Protein AF-A0A5J6ECZ6-F1 (afdb_monomer_lite)

Organism: Betula lenta (NCBI:txid216994)

pLDDT: mean 96.4, std 4.29, range [65.25, 98.81]

Radius of gyration: 16.37 Å; chains: 1; bounding box: 34×27×40 Å

Sequence (93 aa):
EPTTSMFFGPKFLSCKLYQLSPIEDLELAKTLIRPSSLFRENLSKAKNFSNEGYGSVQRAYVVCDEDLGIPLEFQRWMIENGGVKDVMEIKGA

Foldseek 3Di:
DDFDKDWQDLCCCCPAPCVLPDVVVSVVCVVPTDIDGPRCVVVVPDDDDDCVGPVVDAAEEEAECPGRNCHRVNSVVCCVPVVHDHYHYDYPD

Structure (mmCIF, N/CA/C/O backbone):
data_AF-A0A5J6ECZ6-F1
#
_entry.id   AF-A0A5J6ECZ6-F1
#
loop_
_atom_site.group_PDB
_atom_site.id
_atom_site.type_symbol
_atom_site.label_atom_id
_atom_site.label_alt_id
_atom_site.label_comp_id
_atom_site.label_asym_id
_atom_site.label_entity_id
_atom_site.label_seq_id
_atom_site.pdbx_PDB_ins_code
_atom_site.Cartn_x
_atom_site.Cartn_y
_atom_site.Cartn_z
_atom_site.occupancy
_atom_site.B_iso_or_equiv
_atom_site.auth_seq_id
_atom_site.auth_comp_id
_atom_site.auth_asym_id
_atom_site.auth_atom_id
_atom_site.pdbx_PDB_model_num
ATOM 1 N N . GLU A 1 1 ? 10.693 15.156 18.791 1.00 65.25 1 GLU A N 1
ATOM 2 C CA . GLU A 1 1 ? 11.334 13.933 18.269 1.00 65.25 1 GLU A CA 1
ATOM 3 C C . GLU A 1 1 ? 11.544 14.109 16.777 1.00 65.25 1 GLU A C 1
ATOM 5 O O . GLU A 1 1 ? 10.603 14.569 16.133 1.00 65.25 1 GLU A O 1
ATOM 10 N N . PRO A 1 2 ? 12.741 13.835 16.241 1.00 79.25 2 PRO A N 1
ATOM 11 C CA . PRO A 1 2 ? 12.965 13.843 14.802 1.00 79.25 2 PRO A CA 1
ATOM 12 C C . PRO A 1 2 ? 12.166 12.714 14.136 1.00 79.25 2 PRO A C 1
ATOM 14 O O . PRO A 1 2 ? 12.086 11.605 14.658 1.00 79.25 2 PRO A O 1
ATOM 17 N N . THR A 1 3 ? 11.555 13.010 12.992 1.00 87.88 3 THR A N 1
ATOM 18 C CA . THR A 1 3 ? 10.783 12.043 12.205 1.00 87.88 3 THR A CA 1
ATOM 19 C C . THR A 1 3 ? 11.723 11.212 11.332 1.00 87.88 3 THR A C 1
ATOM 21 O O . THR A 1 3 ? 12.520 11.771 10.576 1.00 87.88 3 THR A O 1
ATOM 24 N N . THR A 1 4 ? 11.611 9.883 11.390 1.00 93.50 4 THR A N 1
ATOM 25 C CA . THR A 1 4 ? 12.398 8.991 10.524 1.00 93.50 4 THR A CA 1
ATOM 26 C C . THR A 1 4 ? 11.950 9.130 9.066 1.00 93.50 4 THR A C 1
ATOM 28 O O . THR A 1 4 ? 10.808 8.809 8.733 1.00 93.50 4 THR A O 1
ATOM 31 N N . SER A 1 5 ? 12.838 9.604 8.187 1.00 95.25 5 SER A N 1
ATOM 32 C CA . SER A 1 5 ? 12.576 9.727 6.745 1.00 95.25 5 SER A CA 1
ATOM 33 C C . SER A 1 5 ? 12.685 8.373 6.030 1.00 95.25 5 SER A C 1
ATOM 35 O O . SER A 1 5 ? 13.490 7.521 6.401 1.00 95.25 5 SER A O 1
ATOM 37 N N . MET A 1 6 ? 11.884 8.187 4.985 1.00 95.38 6 MET A N 1
ATOM 38 C CA . MET A 1 6 ? 11.837 7.016 4.115 1.00 95.38 6 MET A CA 1
ATOM 39 C C . MET A 1 6 ? 11.782 7.468 2.654 1.00 95.38 6 MET A C 1
ATOM 41 O O . MET A 1 6 ? 11.081 8.416 2.307 1.00 95.38 6 MET A O 1
ATOM 45 N N . PHE A 1 7 ? 12.488 6.763 1.777 1.00 97.75 7 PHE A N 1
ATOM 46 C CA . PHE A 1 7 ? 12.438 6.989 0.337 1.00 97.75 7 PHE A CA 1
ATOM 47 C C . PHE A 1 7 ? 12.520 5.647 -0.389 1.00 97.75 7 PHE A C 1
ATOM 49 O O . PHE A 1 7 ? 13.428 4.860 -0.111 1.00 97.75 7 PHE A O 1
ATOM 56 N N . PHE A 1 8 ? 11.587 5.362 -1.302 1.00 98.12 8 PHE A N 1
ATOM 57 C CA . PHE A 1 8 ? 11.661 4.128 -2.084 1.00 98.12 8 PHE A CA 1
ATOM 58 C C . PHE A 1 8 ? 12.700 4.272 -3.193 1.00 98.12 8 PHE A C 1
ATOM 60 O O . PHE A 1 8 ? 12.603 5.139 -4.059 1.00 98.12 8 PHE A O 1
ATOM 67 N N . GLY A 1 9 ? 13.709 3.402 -3.167 1.00 97.56 9 GLY A N 1
ATOM 68 C CA . GLY A 1 9 ? 14.723 3.349 -4.214 1.00 97.56 9 GLY A CA 1
ATOM 69 C C . GLY A 1 9 ? 14.191 2.736 -5.517 1.00 97.56 9 GLY A C 1
ATOM 70 O O . GLY A 1 9 ? 13.221 1.975 -5.496 1.00 97.56 9 GLY A O 1
ATOM 71 N N . PRO A 1 10 ? 14.873 2.964 -6.653 1.00 97.19 10 PRO A N 1
ATOM 72 C CA . PRO A 1 10 ? 14.421 2.499 -7.967 1.00 97.19 10 PRO A CA 1
ATOM 73 C C . PRO A 1 10 ? 14.271 0.974 -8.060 1.00 97.19 10 PRO A C 1
ATOM 75 O O . PRO A 1 10 ? 13.344 0.497 -8.703 1.00 97.19 10 PRO A O 1
ATOM 78 N N . LYS A 1 11 ? 15.133 0.203 -7.378 1.00 98.00 11 LYS A N 1
ATOM 79 C CA . LYS A 1 11 ? 15.016 -1.266 -7.309 1.00 98.00 11 LYS A CA 1
ATOM 80 C C . LYS A 1 11 ? 13.794 -1.723 -6.516 1.00 98.00 11 LYS A C 1
ATOM 82 O O . LYS A 1 11 ? 13.200 -2.744 -6.835 1.00 98.00 11 LYS A O 1
ATOM 87 N N . PHE A 1 12 ? 13.438 -0.987 -5.463 1.00 98.38 12 PHE A N 1
ATOM 88 C CA . PHE A 1 12 ? 12.243 -1.300 -4.689 1.00 98.38 12 PHE A CA 1
ATOM 89 C C . PHE A 1 12 ? 10.998 -1.030 -5.534 1.00 98.38 12 PHE A C 1
ATOM 91 O O . PHE A 1 12 ? 10.152 -1.906 -5.646 1.00 98.38 12 PHE A O 1
ATOM 98 N N . L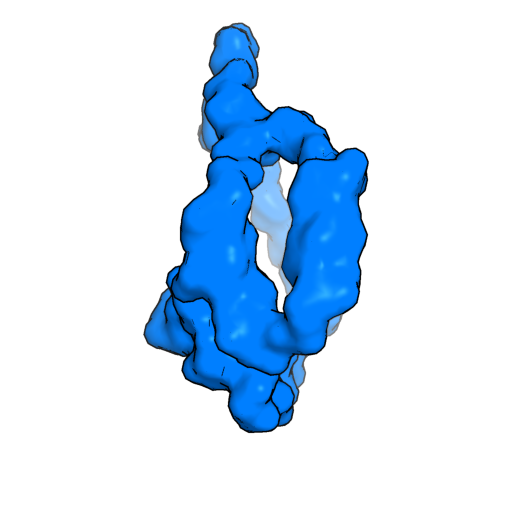EU A 1 13 ? 10.943 0.119 -6.217 1.00 98.44 13 LEU A N 1
ATOM 99 C CA . LEU A 1 13 ? 9.863 0.425 -7.157 1.00 98.44 13 LEU A CA 1
ATOM 100 C C . LEU A 1 13 ? 9.704 -0.679 -8.210 1.00 98.44 13 LEU A C 1
ATOM 102 O O . LEU A 1 13 ? 8.620 -1.235 -8.332 1.00 98.44 13 LEU A O 1
ATOM 106 N N . SER A 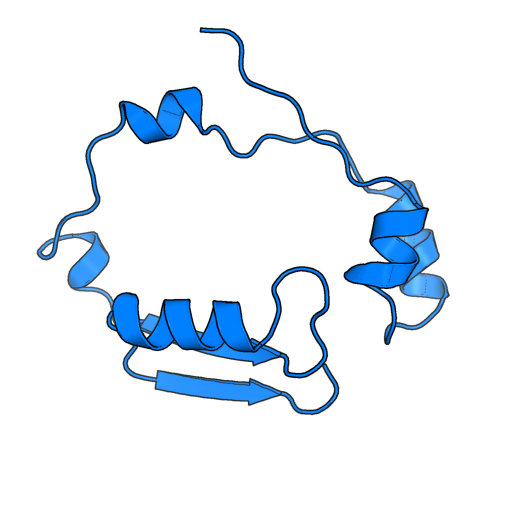1 14 ? 10.784 -1.063 -8.899 1.00 98.19 14 SER A N 1
ATOM 107 C CA . SER A 1 14 ? 10.708 -2.047 -9.986 1.00 98.19 14 SER A CA 1
ATOM 108 C C . SER A 1 14 ? 10.366 -3.466 -9.531 1.00 98.19 14 SER A C 1
ATOM 110 O O . SER A 1 14 ? 9.708 -4.193 -10.258 1.00 98.19 14 SER A O 1
ATOM 112 N N . CYS A 1 15 ? 10.860 -3.897 -8.367 1.00 98.19 15 CYS A N 1
ATOM 113 C CA . CYS A 1 15 ? 10.748 -5.295 -7.940 1.00 98.19 15 CYS A CA 1
ATOM 114 C C . CYS A 1 15 ? 9.627 -5.548 -6.928 1.00 98.19 15 CYS A C 1
ATOM 116 O O . CYS A 1 15 ? 9.400 -6.710 -6.590 1.00 98.19 15 CYS A O 1
ATOM 118 N N . LYS A 1 16 ? 9.021 -4.494 -6.365 1.00 98.38 16 LYS A N 1
ATOM 119 C CA . LYS A 1 16 ? 8.043 -4.616 -5.274 1.00 98.38 16 LYS A CA 1
ATOM 120 C C . LYS A 1 16 ? 6.740 -3.856 -5.484 1.00 98.38 16 LYS A C 1
ATOM 122 O O . LYS A 1 16 ? 5.763 -4.249 -4.865 1.00 98.38 16 LYS A O 1
ATOM 127 N N . LEU A 1 17 ? 6.736 -2.781 -6.275 1.00 98.50 17 LEU A N 1
ATOM 128 C CA . LEU A 1 17 ? 5.548 -1.937 -6.454 1.00 98.50 17 LEU A CA 1
ATOM 129 C C . LEU A 1 17 ? 5.034 -1.903 -7.901 1.00 98.50 17 LEU A C 1
ATOM 131 O O . LEU A 1 17 ? 3.835 -1.796 -8.106 1.00 98.50 17 LEU A O 1
ATOM 135 N N . TYR A 1 18 ? 5.930 -1.970 -8.889 1.00 98.56 18 TYR A N 1
ATOM 136 C CA . TYR A 1 18 ? 5.617 -1.856 -10.321 1.00 98.56 18 TYR A CA 1
ATOM 137 C C . TYR A 1 18 ? 6.040 -3.106 -11.112 1.00 98.56 18 TYR A C 1
ATOM 139 O O . TYR A 1 18 ? 6.241 -3.038 -12.320 1.00 98.56 18 TYR A O 1
ATOM 147 N N . GLN A 1 19 ? 6.220 -4.255 -10.452 1.00 98.50 19 GLN A N 1
ATOM 148 C CA . GLN A 1 19 ? 6.718 -5.487 -11.082 1.00 98.50 19 GLN A CA 1
ATOM 149 C C . GLN A 1 19 ? 5.789 -6.043 -12.173 1.00 98.50 19 GLN A C 1
ATOM 151 O O . GLN A 1 19 ? 6.266 -6.751 -13.057 1.00 98.50 19 GLN A O 1
ATOM 156 N N . LEU A 1 20 ? 4.491 -5.715 -12.118 1.00 98.50 20 LEU A N 1
ATOM 157 C CA . LEU A 1 20 ? 3.482 -6.088 -13.119 1.00 98.50 20 LEU A CA 1
ATOM 158 C C . LEU A 1 20 ? 2.993 -4.901 -13.966 1.00 98.50 20 LEU A C 1
ATOM 160 O O . LEU A 1 20 ? 2.140 -5.071 -14.836 1.00 98.50 20 LEU A O 1
ATOM 164 N N . SER A 1 21 ? 3.515 -3.696 -13.729 1.00 98.38 21 SER A N 1
ATOM 165 C CA . SER A 1 21 ? 3.109 -2.493 -14.459 1.00 98.38 21 SER A CA 1
ATOM 166 C C . SER A 1 21 ? 3.885 -2.333 -15.775 1.00 98.38 21 SER A C 1
ATOM 168 O O . SER A 1 21 ? 5.007 -2.835 -15.900 1.00 98.38 21 SER A O 1
ATOM 170 N N . PRO A 1 22 ? 3.340 -1.583 -16.751 1.00 98.44 22 PRO A N 1
ATOM 171 C CA . PRO A 1 22 ? 4.102 -1.115 -17.904 1.00 98.44 22 PRO A CA 1
ATOM 172 C C . PRO A 1 22 ? 5.364 -0.345 -17.491 1.00 98.44 22 PRO A C 1
ATOM 174 O O . PRO A 1 22 ? 5.413 0.313 -16.447 1.00 98.44 22 PRO A O 1
ATOM 177 N N . ILE A 1 23 ? 6.395 -0.393 -18.337 1.00 98.38 23 ILE A N 1
ATOM 178 C CA . ILE A 1 23 ? 7.672 0.277 -18.057 1.00 98.38 23 ILE A CA 1
ATOM 179 C C . ILE A 1 23 ? 7.508 1.801 -17.981 1.00 98.38 23 ILE A C 1
ATOM 181 O O . ILE A 1 23 ? 8.194 2.457 -17.201 1.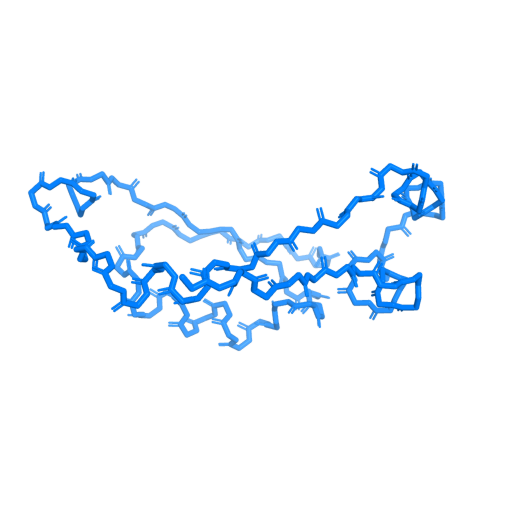00 98.38 23 ILE A O 1
ATOM 185 N N . GLU A 1 24 ? 6.564 2.359 -18.736 1.00 98.69 24 GLU A N 1
ATOM 186 C CA . GLU A 1 24 ? 6.235 3.781 -18.754 1.00 98.69 24 GLU A CA 1
ATOM 187 C C . GLU A 1 24 ? 5.770 4.276 -17.378 1.00 98.69 24 GLU A C 1
ATOM 189 O O . GLU A 1 24 ? 6.196 5.348 -16.943 1.00 98.69 24 GLU A O 1
ATOM 194 N N . ASP A 1 25 ? 4.977 3.477 -16.658 1.00 98.81 25 ASP A N 1
ATOM 195 C CA . ASP A 1 25 ? 4.512 3.814 -15.309 1.00 98.81 25 ASP A CA 1
ATOM 196 C C . ASP A 1 25 ? 5.661 3.764 -14.293 1.00 98.81 25 ASP A C 1
ATOM 198 O O . ASP A 1 25 ? 5.773 4.644 -13.435 1.00 98.81 25 ASP A O 1
ATOM 202 N N . LEU A 1 26 ? 6.573 2.791 -14.416 1.00 98.62 26 LEU A N 1
ATOM 203 C CA . LEU A 1 26 ? 7.775 2.720 -13.578 1.00 98.62 26 LEU A CA 1
ATOM 204 C C . LEU A 1 26 ? 8.703 3.923 -13.814 1.00 98.62 26 LEU A C 1
ATOM 206 O O . LEU A 1 26 ? 9.223 4.500 -12.853 1.00 98.62 26 LEU A O 1
ATOM 210 N N . GLU A 1 27 ? 8.935 4.309 -15.070 1.00 98.56 27 GLU A N 1
ATOM 211 C CA . GLU A 1 27 ? 9.752 5.485 -15.385 1.00 98.56 27 GLU A CA 1
ATOM 212 C C . GLU A 1 27 ? 9.088 6.771 -14.888 1.00 98.56 27 GLU A C 1
ATOM 214 O O . GLU A 1 27 ? 9.749 7.593 -14.249 1.00 98.56 27 GLU A O 1
ATOM 219 N N . LEU A 1 28 ? 7.771 6.911 -15.063 1.00 98.81 28 LEU A N 1
ATOM 220 C CA . LEU A 1 28 ? 7.026 8.036 -14.508 1.00 98.81 28 LEU A CA 1
ATOM 221 C C . LEU A 1 28 ? 7.168 8.095 -12.980 1.00 98.81 28 LEU A C 1
ATOM 223 O O . LEU A 1 28 ? 7.523 9.144 -12.435 1.00 98.81 28 LEU A O 1
ATOM 227 N N . ALA A 1 29 ? 6.993 6.969 -12.284 1.00 98.50 29 ALA A N 1
ATOM 228 C CA . ALA A 1 29 ? 7.129 6.890 -10.832 1.00 98.50 29 ALA A CA 1
ATOM 229 C C . ALA A 1 29 ? 8.520 7.325 -10.343 1.00 98.50 29 ALA A C 1
ATOM 231 O O . ALA A 1 29 ? 8.624 8.066 -9.361 1.00 98.50 29 ALA A O 1
ATOM 232 N N . LYS A 1 30 ? 9.595 6.938 -11.046 1.00 98.12 30 LYS A N 1
ATOM 233 C CA . LYS A 1 30 ? 10.970 7.363 -10.721 1.00 98.12 30 LYS A CA 1
ATOM 234 C C . LYS A 1 30 ? 11.155 8.879 -10.804 1.00 98.12 30 LYS A C 1
ATOM 236 O O . LYS A 1 30 ? 11.937 9.423 -10.028 1.00 98.12 30 LYS A O 1
ATOM 241 N N . THR A 1 31 ? 10.452 9.558 -11.713 1.00 98.25 31 THR A N 1
ATOM 242 C CA . THR A 1 31 ? 10.541 11.025 -11.852 1.00 98.25 31 THR A CA 1
ATOM 243 C C . THR A 1 31 ? 9.731 11.788 -10.804 1.00 98.25 31 THR A C 1
ATOM 245 O O . THR A 1 31 ? 10.060 12.932 -10.494 1.00 98.25 31 THR A O 1
ATOM 248 N N . LEU A 1 32 ? 8.687 11.168 -10.245 1.00 98.31 32 LEU A N 1
ATOM 249 C CA . LEU A 1 32 ? 7.730 11.835 -9.358 1.00 98.31 32 LEU A CA 1
ATOM 250 C C . LEU A 1 32 ? 7.917 11.510 -7.873 1.00 98.31 32 LEU A C 1
ATOM 252 O O . LEU A 1 32 ? 7.419 12.253 -7.022 1.00 98.31 32 LEU A O 1
ATOM 256 N N . ILE A 1 33 ? 8.600 10.414 -7.535 1.00 97.56 33 ILE A N 1
ATOM 257 C CA . ILE A 1 33 ? 8.731 9.983 -6.144 1.00 97.56 33 ILE A CA 1
ATOM 258 C C . ILE A 1 33 ? 9.526 10.981 -5.291 1.00 97.56 33 ILE A C 1
ATOM 260 O O . ILE A 1 33 ? 10.517 11.573 -5.717 1.00 97.56 33 ILE A O 1
ATOM 264 N N . ARG A 1 34 ? 9.094 11.156 -4.039 1.00 98.06 34 ARG A N 1
ATOM 265 C CA . ARG A 1 34 ? 9.682 12.088 -3.070 1.00 98.06 34 ARG A CA 1
ATOM 266 C C . ARG A 1 34 ? 9.867 11.408 -1.710 1.00 98.06 34 ARG A C 1
ATOM 268 O O . ARG A 1 34 ? 9.157 10.445 -1.419 1.00 98.06 34 ARG A O 1
ATOM 275 N N . PRO A 1 35 ? 10.796 11.890 -0.866 1.00 97.62 35 PRO A N 1
ATOM 276 C CA . PRO A 1 35 ? 10.923 11.413 0.510 1.00 97.62 35 PRO A CA 1
ATOM 277 C C . PRO A 1 35 ? 9.620 11.577 1.302 1.00 97.62 35 PRO A C 1
ATOM 279 O O . PRO A 1 35 ? 8.899 12.560 1.128 1.00 97.62 35 PRO A O 1
ATOM 282 N N . SER A 1 36 ? 9.344 10.619 2.182 1.00 96.00 36 SER A N 1
ATOM 283 C CA . SER A 1 36 ? 8.169 10.561 3.056 1.00 96.00 36 SER A CA 1
ATOM 284 C C . SER A 1 36 ? 8.555 10.021 4.443 1.00 96.00 36 SER A C 1
ATOM 286 O O . SER A 1 36 ? 9.733 9.893 4.766 1.00 96.00 36 SER A O 1
ATOM 288 N N . SER A 1 37 ? 7.576 9.719 5.293 1.00 96.38 37 SER A N 1
ATOM 289 C CA . SER A 1 37 ? 7.756 9.030 6.570 1.00 96.38 37 SER A CA 1
ATOM 290 C C . SER A 1 37 ? 6.516 8.209 6.913 1.00 96.38 37 SER A C 1
ATOM 292 O O . SER A 1 37 ? 5.405 8.551 6.519 1.00 96.38 37 SER A O 1
ATOM 294 N N . LEU A 1 38 ? 6.703 7.151 7.703 1.00 95.69 38 LEU A N 1
ATOM 295 C CA . LEU A 1 38 ? 5.601 6.424 8.338 1.00 95.69 38 LEU A CA 1
ATOM 296 C C . LEU A 1 38 ? 5.129 7.077 9.648 1.00 95.69 38 LEU A C 1
ATOM 298 O O . LEU A 1 38 ? 4.207 6.568 10.276 1.00 95.69 38 LEU A O 1
ATOM 302 N N . PHE A 1 39 ? 5.775 8.163 10.094 1.00 95.69 39 PHE A N 1
ATOM 303 C CA . PHE A 1 39 ? 5.420 8.916 11.303 1.00 95.69 39 PHE A CA 1
ATOM 304 C C . PHE A 1 39 ? 5.280 8.049 12.567 1.00 95.69 39 PHE A C 1
ATOM 306 O O . PHE A 1 39 ? 4.464 8.343 13.442 1.00 95.69 39 PHE A O 1
ATOM 313 N N . ARG A 1 40 ? 6.062 6.966 12.687 1.00 94.81 40 ARG A N 1
ATOM 314 C CA . ARG A 1 40 ? 5.919 5.968 13.766 1.00 94.81 40 ARG A CA 1
ATOM 315 C C . ARG A 1 40 ? 6.050 6.599 15.152 1.00 94.81 40 ARG A C 1
ATOM 317 O O . ARG A 1 40 ? 5.292 6.271 16.063 1.00 94.81 40 ARG A O 1
ATOM 324 N N . GLU A 1 41 ? 6.979 7.535 15.306 1.00 93.00 41 GLU A N 1
ATOM 325 C CA . GLU A 1 41 ? 7.240 8.243 16.559 1.00 93.00 41 GLU A CA 1
ATOM 326 C C . GLU A 1 41 ? 6.068 9.151 16.954 1.00 93.00 41 GLU A C 1
ATOM 328 O O . GLU A 1 41 ? 5.767 9.298 18.138 1.00 93.00 41 GLU A O 1
ATOM 333 N N . ASN A 1 42 ? 5.375 9.735 15.972 1.00 94.25 42 ASN A N 1
ATOM 334 C CA . ASN A 1 42 ? 4.186 10.550 16.208 1.00 94.25 42 ASN A CA 1
ATOM 335 C C . ASN A 1 42 ? 2.957 9.676 16.489 1.00 94.25 42 ASN A C 1
ATOM 337 O O . ASN A 1 42 ? 2.245 9.921 17.460 1.00 94.25 42 ASN A O 1
ATOM 341 N N . LEU A 1 43 ? 2.733 8.639 15.677 1.00 95.50 43 LEU A N 1
ATOM 342 C CA . LEU A 1 43 ? 1.574 7.750 15.788 1.00 95.50 43 LEU A CA 1
ATOM 343 C C . LEU A 1 43 ? 1.594 6.928 17.080 1.00 95.50 43 LEU A C 1
ATOM 345 O O . LEU A 1 43 ? 0.547 6.750 17.687 1.00 95.50 43 LEU A O 1
ATOM 349 N N . SER A 1 44 ? 2.771 6.519 17.568 1.00 95.00 44 SER A N 1
ATOM 350 C CA . SER A 1 44 ? 2.907 5.831 18.866 1.00 95.00 44 SER A CA 1
ATOM 351 C C . SER A 1 44 ? 2.429 6.651 20.073 1.00 95.00 44 SER A C 1
ATOM 353 O O . SER A 1 44 ? 2.140 6.081 21.122 1.00 95.00 44 SER A O 1
ATOM 355 N N . LYS A 1 45 ? 2.344 7.982 19.938 1.00 95.81 45 LYS A N 1
ATOM 356 C CA . LYS A 1 45 ? 1.880 8.911 20.982 1.00 95.81 45 LYS A CA 1
ATOM 357 C C . LYS A 1 45 ? 0.480 9.459 20.697 1.00 95.81 45 LYS A C 1
ATOM 359 O O . LYS A 1 45 ? -0.097 10.138 21.547 1.00 95.81 45 LYS A O 1
ATOM 364 N N . ALA A 1 46 ? -0.047 9.222 19.498 1.00 96.88 46 ALA A N 1
ATOM 365 C CA . ALA A 1 46 ? -1.367 9.678 19.106 1.00 96.88 46 ALA A CA 1
ATOM 366 C C . ALA A 1 46 ? -2.447 8.849 19.813 1.00 96.88 46 ALA A C 1
ATOM 368 O O . ALA A 1 46 ? -2.243 7.690 20.172 1.00 96.88 46 ALA A O 1
ATOM 369 N N . LYS A 1 47 ? -3.625 9.446 20.010 1.00 97.56 47 LYS A N 1
ATOM 370 C CA . LYS A 1 47 ? -4.786 8.688 20.481 1.00 97.56 47 LYS A CA 1
ATOM 371 C C . LYS A 1 47 ? -5.217 7.715 19.387 1.00 97.56 47 LYS A C 1
ATOM 373 O O . LYS A 1 47 ? -5.303 8.104 18.223 1.00 97.56 47 LYS A O 1
ATOM 378 N N . ASN A 1 48 ? -5.531 6.486 19.783 1.00 96.88 48 ASN A N 1
ATOM 379 C CA . ASN A 1 48 ? -6.128 5.511 18.879 1.00 96.88 48 ASN A CA 1
ATOM 380 C C . ASN A 1 48 ? -7.486 6.005 18.371 1.00 96.88 48 ASN A C 1
ATOM 382 O O . ASN A 1 48 ? -8.175 6.790 19.029 1.00 96.88 48 ASN A O 1
ATOM 386 N N . PHE A 1 49 ? -7.876 5.503 17.204 1.00 96.44 49 PHE A N 1
ATOM 387 C CA . PHE A 1 49 ? -9.211 5.722 16.672 1.00 96.44 49 PHE A CA 1
ATOM 388 C C . PHE A 1 49 ? -10.283 5.079 17.568 1.00 96.44 49 PHE A C 1
ATOM 390 O O . PHE A 1 49 ? -10.021 4.084 18.244 1.00 96.44 49 PHE A O 1
ATOM 397 N N . SER A 1 50 ? -11.489 5.652 17.574 1.00 96.88 50 SER A N 1
ATOM 398 C CA . SER A 1 50 ? -12.624 5.172 18.373 1.00 96.88 50 SER A CA 1
ATOM 399 C C . SER A 1 50 ? -13.669 4.441 17.530 1.00 96.88 50 SER A C 1
ATOM 401 O O . SER A 1 50 ? -13.751 4.628 16.311 1.00 96.88 50 SER A O 1
ATOM 403 N N . ASN A 1 51 ? -14.507 3.643 18.195 1.00 95.38 51 ASN A N 1
ATOM 404 C CA . ASN A 1 51 ? -15.609 2.926 17.554 1.00 95.38 51 ASN A CA 1
ATOM 405 C C . ASN A 1 51 ? -16.748 3.867 17.152 1.00 95.38 51 ASN A C 1
ATOM 407 O O . ASN A 1 51 ? -17.337 3.695 16.091 1.00 95.38 51 ASN A O 1
ATOM 411 N N . GLU A 1 52 ? -17.021 4.888 17.962 1.00 96.94 52 GLU A N 1
ATOM 412 C CA . GLU A 1 52 ? -18.055 5.892 17.697 1.00 96.94 52 GLU A CA 1
ATOM 413 C C . GLU A 1 52 ? -17.644 6.835 16.556 1.00 96.94 52 GLU A C 1
ATOM 415 O O . GLU A 1 52 ? -18.497 7.383 15.868 1.00 96.94 52 GLU A O 1
ATOM 420 N N . GLY A 1 53 ? -16.333 7.021 16.356 1.00 96.88 53 GLY A N 1
ATOM 421 C CA . GLY A 1 53 ? -15.760 7.808 15.268 1.00 96.88 53 GLY A CA 1
ATOM 422 C C . GLY A 1 53 ? -15.443 6.935 14.059 1.00 96.88 53 GLY A C 1
ATOM 423 O O . GLY A 1 53 ? -16.333 6.548 13.307 1.00 96.88 53 GLY A O 1
ATOM 424 N N . TYR A 1 54 ? -14.162 6.611 13.877 1.00 95.44 54 TYR A N 1
ATOM 425 C CA . TYR A 1 54 ? -13.663 5.815 12.748 1.00 95.44 54 TYR A CA 1
ATOM 426 C C . TYR A 1 54 ? -14.412 4.486 12.568 1.00 95.44 54 TYR A C 1
ATOM 428 O O . TYR A 1 54 ? -14.750 4.113 11.446 1.00 95.44 54 TYR A O 1
ATOM 436 N N . GLY A 1 55 ? -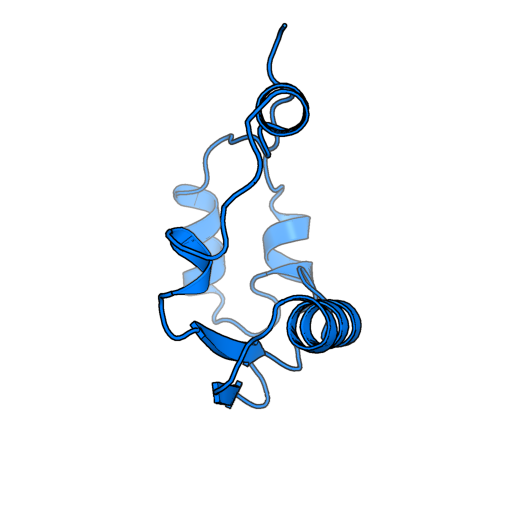14.695 3.779 13.666 1.00 95.62 55 GLY A N 1
ATOM 437 C CA . GLY A 1 55 ? -15.341 2.469 13.617 1.00 95.62 55 GLY A CA 1
ATOM 438 C C . GLY A 1 55 ? -16.781 2.492 13.099 1.00 95.62 55 GLY A C 1
ATOM 439 O O . GLY A 1 55 ? -17.247 1.460 12.616 1.00 95.62 55 GLY A O 1
ATOM 440 N N . SER A 1 56 ? -17.454 3.649 13.143 1.00 95.75 56 SER A N 1
ATOM 441 C CA . SER A 1 56 ? -18.835 3.820 12.677 1.00 95.75 56 SER A CA 1
ATOM 442 C C . SER A 1 56 ? -18.958 3.813 11.151 1.00 95.75 56 SER A C 1
ATOM 444 O O . SER A 1 56 ? -20.031 3.540 10.613 1.00 95.75 56 SER A O 1
ATOM 446 N N . VAL A 1 57 ? -17.856 4.081 10.444 1.00 96.06 57 VAL A N 1
ATOM 447 C CA . VAL A 1 57 ? -17.820 4.141 8.983 1.00 96.06 57 VAL A CA 1
ATOM 448 C C . VAL A 1 57 ? -17.645 2.733 8.414 1.00 96.06 57 VAL A C 1
ATOM 450 O O . VAL A 1 57 ? -16.770 1.975 8.845 1.00 96.06 57 VAL A O 1
ATOM 453 N N . GLN A 1 58 ? -18.473 2.380 7.426 1.00 95.81 58 GLN A N 1
ATOM 454 C CA . GLN A 1 58 ? -18.349 1.122 6.689 1.00 95.81 58 GLN A CA 1
ATOM 455 C C . GLN A 1 58 ? -17.020 1.085 5.930 1.00 95.81 58 GLN A C 1
ATOM 457 O O . GLN A 1 58 ? -16.645 2.047 5.261 1.00 95.81 58 GLN A O 1
ATOM 462 N N . ARG A 1 59 ? -16.301 -0.033 6.054 1.00 95.88 59 ARG A N 1
ATOM 463 C CA . ARG A 1 59 ? -14.979 -0.226 5.456 1.00 95.88 59 ARG A CA 1
ATOM 464 C C . ARG A 1 59 ? -15.032 -1.344 4.432 1.00 95.88 59 ARG A C 1
ATOM 466 O O . ARG A 1 59 ? -15.503 -2.441 4.748 1.00 95.88 59 ARG A O 1
ATOM 473 N N . ALA A 1 60 ? -14.486 -1.043 3.261 1.00 97.12 60 ALA A N 1
ATOM 474 C CA . ALA A 1 60 ? -14.172 -2.011 2.229 1.00 97.12 60 ALA A CA 1
ATOM 475 C C . ALA A 1 60 ? -12.650 -2.175 2.109 1.00 97.12 60 ALA A C 1
ATOM 477 O O . ALA A 1 60 ? -11.904 -1.236 2.395 1.00 97.12 60 ALA A O 1
ATOM 478 N N . TYR A 1 61 ? -12.198 -3.350 1.683 1.00 98.31 61 TYR A N 1
ATOM 479 C CA . TYR A 1 61 ? -10.799 -3.641 1.376 1.00 98.31 61 TYR A CA 1
ATOM 480 C C . TYR A 1 61 ? -10.714 -4.262 -0.017 1.00 98.31 61 TYR A C 1
ATOM 482 O O . TYR A 1 61 ? -11.491 -5.158 -0.342 1.00 98.31 61 TYR A O 1
ATOM 490 N N . VAL A 1 62 ? -9.781 -3.781 -0.836 1.00 98.44 62 VAL A N 1
ATOM 491 C CA . VAL A 1 62 ? -9.507 -4.336 -2.165 1.00 98.44 62 VAL A CA 1
ATOM 492 C C . VAL A 1 62 ? -8.151 -5.018 -2.107 1.00 98.44 62 VAL A C 1
ATOM 494 O O . VAL A 1 62 ? -7.147 -4.363 -1.848 1.00 98.44 62 VAL A O 1
ATOM 497 N N . VAL A 1 63 ? -8.154 -6.332 -2.284 1.00 98.56 63 VAL A N 1
ATOM 498 C CA . VAL A 1 63 ? -6.965 -7.178 -2.260 1.00 98.56 63 VAL A CA 1
ATOM 499 C C . VAL A 1 63 ? -6.299 -7.168 -3.633 1.00 98.56 63 VAL A C 1
ATOM 501 O O . VAL A 1 63 ? -6.987 -7.348 -4.640 1.00 98.56 63 VAL A O 1
ATOM 504 N N . CYS A 1 64 ? -4.977 -7.011 -3.651 1.00 98.69 64 CYS A N 1
ATOM 505 C CA . CYS A 1 64 ? -4.124 -7.252 -4.819 1.00 98.69 64 CYS A CA 1
ATOM 506 C C . CYS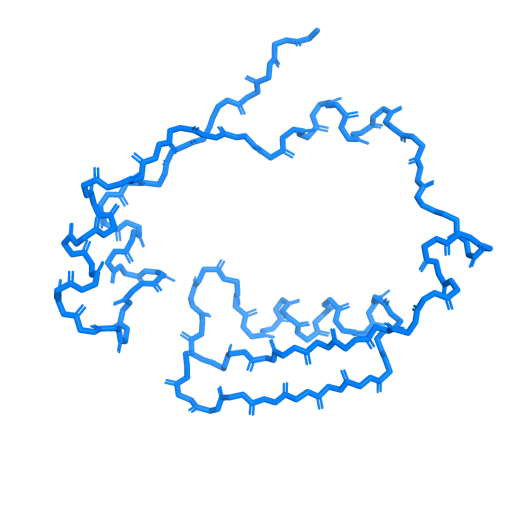 A 1 64 ? -3.273 -8.493 -4.528 1.00 98.69 64 CYS A C 1
ATOM 508 O O . CYS A 1 64 ? -2.462 -8.476 -3.599 1.00 98.69 64 CYS A O 1
ATOM 510 N N . ASP A 1 65 ? -3.515 -9.590 -5.241 1.00 98.12 65 ASP A N 1
ATOM 511 C CA . ASP A 1 65 ? -2.942 -10.907 -4.936 1.00 98.12 65 ASP A CA 1
ATOM 512 C C . ASP A 1 65 ? -1.470 -11.063 -5.345 1.00 98.12 65 ASP A C 1
ATOM 514 O O . ASP A 1 65 ? -0.776 -11.888 -4.749 1.00 98.12 65 ASP A O 1
ATOM 518 N N . GLU A 1 66 ? -0.974 -10.239 -6.271 1.00 98.44 66 GLU A N 1
ATOM 519 C CA . GLU A 1 66 ? 0.423 -10.227 -6.720 1.00 98.44 66 GLU A CA 1
ATOM 520 C C . GLU A 1 66 ? 1.237 -9.049 -6.135 1.00 98.44 66 GLU A C 1
ATOM 522 O O . GLU A 1 66 ? 2.370 -8.788 -6.559 1.00 98.44 66 GLU A O 1
ATOM 527 N N . ASP A 1 67 ? 0.703 -8.344 -5.125 1.00 98.69 67 ASP A N 1
ATOM 528 C CA . ASP A 1 67 ? 1.404 -7.260 -4.426 1.00 98.69 67 ASP A CA 1
ATOM 529 C C . ASP A 1 67 ? 2.598 -7.808 -3.622 1.00 98.69 67 ASP A C 1
ATOM 531 O O . ASP A 1 67 ? 2.461 -8.616 -2.699 1.00 98.69 67 ASP A O 1
ATOM 535 N N . LEU A 1 68 ? 3.802 -7.336 -3.955 1.00 98.44 68 LEU A N 1
ATOM 536 C CA . LEU A 1 68 ? 5.048 -7.722 -3.289 1.00 98.44 68 LEU A CA 1
ATOM 537 C C . LEU A 1 68 ? 5.551 -6.679 -2.276 1.00 98.44 68 LEU A C 1
ATOM 539 O O . LEU A 1 68 ? 6.540 -6.937 -1.579 1.00 98.44 68 LEU A O 1
ATOM 543 N N . GLY A 1 69 ? 4.922 -5.506 -2.209 1.00 97.88 69 GLY A N 1
ATOM 544 C CA . GLY A 1 69 ? 5.187 -4.444 -1.242 1.00 97.88 69 GLY A CA 1
ATOM 545 C C . GLY A 1 69 ? 4.374 -4.622 0.040 1.00 97.88 69 GLY A C 1
ATOM 546 O O . GLY A 1 69 ? 4.922 -4.482 1.136 1.00 97.88 69 GLY A O 1
ATOM 547 N N . ILE A 1 70 ? 3.098 -4.987 -0.097 1.00 98.31 70 ILE A N 1
ATOM 548 C CA . ILE A 1 70 ? 2.188 -5.382 0.981 1.00 98.31 70 ILE A CA 1
ATOM 549 C C . ILE A 1 70 ? 1.670 -6.793 0.651 1.00 98.31 70 ILE A C 1
ATOM 551 O O . ILE A 1 70 ? 0.613 -6.929 0.040 1.00 98.31 70 ILE A O 1
ATOM 555 N N . PRO A 1 71 ? 2.402 -7.855 1.043 1.00 98.38 71 PRO A N 1
ATOM 556 C CA . PRO A 1 71 ? 2.089 -9.223 0.633 1.00 98.38 71 PRO A CA 1
ATOM 557 C C . PRO A 1 71 ? 0.668 -9.663 0.983 1.00 98.38 71 PRO A C 1
ATOM 559 O O . PRO A 1 71 ? 0.125 -9.260 2.018 1.00 98.38 71 PRO A O 1
ATOM 562 N N . LEU A 1 72 ? 0.096 -10.543 0.159 1.00 98.25 72 LEU A N 1
ATOM 563 C CA . LEU A 1 72 ? -1.265 -11.067 0.301 1.00 98.25 72 LEU A CA 1
ATOM 564 C C . LEU A 1 72 ? -1.570 -11.582 1.716 1.00 98.25 72 LEU A C 1
ATOM 566 O O . LEU A 1 72 ? -2.651 -11.337 2.254 1.00 98.25 72 LEU A O 1
ATOM 570 N N . GLU A 1 73 ? -0.624 -12.264 2.358 1.00 98.25 73 GLU A N 1
ATOM 571 C CA . GLU A 1 73 ? -0.792 -12.767 3.724 1.00 98.25 73 GLU A CA 1
ATOM 572 C C . GLU A 1 73 ? -0.976 -11.628 4.729 1.00 98.25 73 GLU A C 1
ATOM 574 O O . GLU A 1 73 ? -1.787 -11.731 5.650 1.00 98.25 73 GLU A O 1
ATOM 579 N N . PHE A 1 74 ? -0.259 -10.519 4.539 1.00 98.56 74 PHE A N 1
ATOM 580 C CA . PHE A 1 74 ? -0.394 -9.349 5.394 1.00 98.56 74 PHE A CA 1
ATOM 581 C C . PHE A 1 74 ? -1.704 -8.600 5.124 1.00 98.56 74 PHE A C 1
ATOM 583 O O . PHE A 1 74 ? -2.354 -8.162 6.071 1.00 98.56 74 PHE A O 1
ATOM 590 N N . GLN A 1 75 ? -2.150 -8.521 3.867 1.00 98.62 75 GLN A N 1
ATOM 591 C CA . GLN A 1 75 ? -3.467 -7.969 3.531 1.00 98.62 75 GLN A CA 1
ATOM 592 C C . GLN A 1 75 ? -4.602 -8.782 4.178 1.00 98.62 75 GLN A C 1
ATOM 594 O O . GLN A 1 75 ? -5.492 -8.213 4.811 1.00 98.62 75 GLN A O 1
ATOM 599 N N . ARG A 1 76 ? -4.541 -10.121 4.110 1.00 97.62 76 ARG A N 1
ATOM 600 C CA . ARG A 1 76 ? -5.498 -11.021 4.784 1.00 97.62 76 ARG A CA 1
ATOM 601 C C . ARG A 1 76 ? -5.497 -10.816 6.294 1.00 97.62 76 ARG A C 1
ATOM 603 O O . ARG A 1 76 ? -6.561 -10.647 6.887 1.00 97.62 76 ARG A O 1
ATOM 610 N N . TRP A 1 77 ? -4.313 -10.725 6.895 1.00 98.38 77 TRP A N 1
ATOM 611 C CA . TRP A 1 77 ? -4.181 -10.405 8.313 1.00 98.38 77 TRP A CA 1
ATOM 612 C C . TRP A 1 77 ? -4.822 -9.048 8.660 1.00 98.38 77 TRP A C 1
ATOM 614 O O . TRP A 1 77 ? -5.530 -8.938 9.662 1.00 98.38 77 TRP A O 1
ATOM 624 N N . MET A 1 78 ? -4.650 -8.016 7.825 1.00 97.94 78 MET A N 1
ATOM 625 C CA . MET A 1 78 ? -5.311 -6.721 8.028 1.00 97.94 78 MET A CA 1
ATOM 626 C C . MET A 1 78 ? -6.839 -6.817 7.953 1.00 97.94 78 MET A C 1
ATOM 628 O O . MET A 1 78 ? -7.518 -6.142 8.723 1.00 97.94 78 MET A O 1
ATOM 632 N N . ILE A 1 79 ? -7.392 -7.636 7.057 1.00 97.50 79 ILE A N 1
ATOM 633 C CA . ILE A 1 79 ? -8.844 -7.834 6.921 1.00 97.50 79 ILE A CA 1
ATOM 634 C C . ILE A 1 79 ? -9.414 -8.514 8.169 1.00 97.50 79 ILE A C 1
ATOM 636 O O . ILE A 1 79 ? -10.380 -8.012 8.748 1.00 97.50 79 ILE A O 1
ATOM 640 N N . GLU A 1 80 ? -8.784 -9.605 8.616 1.00 96.62 80 GLU A N 1
ATOM 641 C CA . GLU A 1 80 ? -9.199 -10.372 9.798 1.00 96.62 80 GLU A CA 1
ATOM 642 C C . GLU A 1 80 ? -9.219 -9.512 11.069 1.00 96.62 80 GLU A C 1
ATOM 644 O O . GLU A 1 80 ? -10.114 -9.645 11.903 1.00 96.62 80 GLU A O 1
ATOM 649 N N . ASN A 1 81 ? -8.262 -8.589 11.202 1.00 95.44 81 ASN A N 1
ATOM 650 C CA . ASN A 1 81 ? -8.103 -7.759 12.398 1.00 95.44 81 ASN A CA 1
ATOM 651 C C . ASN A 1 81 ? -8.738 -6.359 12.273 1.00 95.44 81 ASN A C 1
ATOM 653 O O . ASN A 1 81 ? -8.975 -5.693 13.280 1.00 95.44 81 ASN A O 1
ATOM 657 N N . GLY A 1 82 ? -9.017 -5.886 11.056 1.00 90.88 82 GLY A N 1
ATOM 658 C CA . GLY A 1 82 ? -9.429 -4.505 10.767 1.00 90.88 82 GLY A CA 1
ATOM 659 C C . GLY A 1 82 ? -10.939 -4.250 10.794 1.00 90.88 82 GLY A C 1
ATOM 660 O O . GLY A 1 82 ? -11.383 -3.111 10.603 1.00 90.88 82 GLY A O 1
ATOM 661 N N . GLY A 1 83 ? -11.757 -5.285 11.007 1.00 87.88 83 GLY A N 1
ATOM 662 C CA . GLY A 1 83 ? -13.222 -5.181 11.033 1.00 87.88 83 GLY A CA 1
ATOM 663 C C . GLY A 1 83 ? -13.822 -4.706 9.703 1.00 87.88 83 GLY A C 1
ATOM 664 O O . GLY A 1 83 ? -14.796 -3.952 9.695 1.00 87.88 83 GLY A O 1
ATOM 665 N N . VAL A 1 84 ? -13.191 -5.080 8.589 1.00 93.50 84 VAL A N 1
ATOM 666 C CA . VAL A 1 84 ? -13.674 -4.807 7.230 1.00 93.50 84 VAL A CA 1
ATOM 667 C C . VAL A 1 84 ? -14.897 -5.682 6.955 1.00 93.50 84 VAL A C 1
ATOM 669 O O . VAL A 1 84 ? -14.903 -6.856 7.317 1.00 93.50 84 VAL A O 1
ATOM 672 N N . LYS A 1 85 ? -15.936 -5.117 6.329 1.00 90.62 85 LYS A N 1
ATOM 673 C CA . LYS A 1 85 ? -17.155 -5.867 5.979 1.00 90.62 85 LYS A CA 1
ATOM 674 C C . LYS A 1 85 ? -17.175 -6.307 4.522 1.00 90.62 85 LYS A C 1
ATOM 676 O O . LYS A 1 85 ? -17.582 -7.428 4.242 1.00 90.62 85 LYS A O 1
ATOM 681 N N . ASP A 1 86 ? -16.714 -5.442 3.624 1.00 96.62 86 ASP A N 1
ATOM 682 C CA . ASP A 1 86 ? -16.740 -5.700 2.187 1.00 96.62 86 ASP A CA 1
ATOM 683 C C . ASP A 1 86 ? -15.325 -5.945 1.678 1.00 96.62 86 ASP A C 1
ATOM 685 O O . ASP A 1 86 ? -14.448 -5.093 1.812 1.00 96.62 86 ASP A O 1
ATOM 689 N N . VAL A 1 87 ? -15.089 -7.115 1.094 1.00 97.62 87 VAL A N 1
ATOM 690 C CA . VAL A 1 87 ? -13.784 -7.474 0.536 1.00 97.62 87 VAL A CA 1
ATOM 691 C C . VAL A 1 87 ? -13.952 -7.772 -0.943 1.00 97.62 87 VAL A C 1
ATOM 693 O O . VAL A 1 87 ? -14.813 -8.559 -1.333 1.00 97.62 87 VAL A O 1
ATOM 696 N N . MET A 1 88 ? -13.127 -7.128 -1.758 1.00 98.06 88 MET A N 1
ATOM 697 C CA . MET A 1 88 ? -12.990 -7.396 -3.186 1.00 98.06 88 MET A CA 1
ATOM 698 C C . MET A 1 88 ? -11.550 -7.807 -3.477 1.00 98.06 88 MET A C 1
ATOM 700 O O . MET A 1 88 ? -10.650 -7.494 -2.705 1.00 98.06 88 MET A O 1
ATOM 704 N N . GLU A 1 89 ? -11.328 -8.488 -4.592 1.00 98.31 89 GLU A N 1
ATOM 705 C CA . GLU A 1 89 ? -10.004 -8.936 -5.020 1.00 98.31 89 GLU A CA 1
ATOM 706 C C . GLU A 1 89 ? -9.826 -8.601 -6.499 1.00 98.31 89 GLU A C 1
ATOM 708 O O . GLU A 1 89 ? -10.713 -8.878 -7.313 1.00 98.31 89 GLU A O 1
ATOM 713 N N . ILE A 1 90 ? -8.690 -7.995 -6.837 1.00 98.50 90 ILE A N 1
ATOM 714 C CA . ILE A 1 90 ? -8.245 -7.805 -8.213 1.00 98.50 90 ILE A CA 1
ATOM 715 C C . ILE A 1 90 ? -7.133 -8.818 -8.449 1.00 98.50 90 ILE A C 1
ATOM 717 O O . ILE A 1 90 ? -6.040 -8.681 -7.911 1.00 98.50 90 ILE A O 1
ATOM 721 N N . LYS A 1 91 ? -7.445 -9.847 -9.236 1.00 97.75 91 LYS A N 1
ATOM 722 C CA . LYS A 1 91 ? -6.497 -10.915 -9.554 1.00 97.75 91 LYS A CA 1
ATOM 723 C C . LYS A 1 91 ? -5.460 -10.454 -10.567 1.00 97.75 91 LYS A C 1
ATOM 725 O O . LYS A 1 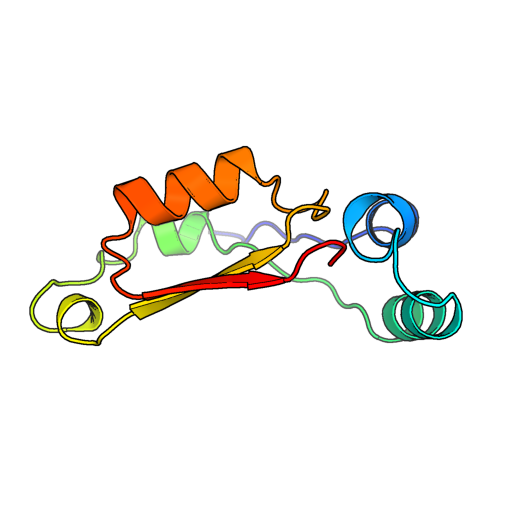91 ? -5.831 -9.878 -11.591 1.00 97.75 91 LYS A O 1
ATOM 730 N N . GLY A 1 92 ? -4.200 -10.786 -10.318 1.00 96.75 92 GLY A N 1
ATOM 731 C CA . GLY A 1 92 ? -3.056 -10.392 -11.132 1.00 96.75 92 GLY A CA 1
ATOM 732 C C . GLY A 1 92 ? -2.675 -8.915 -11.001 1.00 96.75 92 GLY A C 1
ATOM 733 O O . GLY A 1 92 ? -2.045 -8.395 -11.923 1.00 96.75 92 GLY A O 1
ATOM 734 N N . ALA A 1 93 ? -3.110 -8.240 -9.931 1.00 95.50 93 ALA A N 1
ATOM 735 C CA . ALA A 1 93 ? -2.807 -6.830 -9.666 1.00 95.50 93 ALA A CA 1
ATOM 736 C C . ALA A 1 93 ? -1.516 -6.646 -8.867 1.00 95.50 93 ALA A C 1
ATOM 738 O O . ALA A 1 93 ? -1.325 -7.393 -7.881 1.00 95.50 93 ALA A O 1
#

Secondary structure (DSSP, 8-state):
-PPPPB---HHHIIIIISTTS-HHHHHHHHHH---B---HHHHTTSPPP-TTTGGGS--EEEEETT-SSS-HHHHHHHHHHHT--EEEEETT-

InterPro domains:
  IPR029058 Alpha/Beta hydrolase fold [G3DSA:3.40.50.1820] (1-93)
  IPR045889 Methylesterase/Alpha-hydroxynitrile lyase [PTHR10992] (2-93)